Protein AF-A0A967TEI8-F1 (afdb_monomer)

Secondary structure (DSSP, 8-state):
---SSSSS-S-SSPPTTSPTT--S-TT-TTEEETSSTTT-TTSEEE-SSSSS--

Nearest PDB structures (foldseek):
  2bdw-assembly1_B  TM=2.875E-01  e=7.945E+00  Caenorhabditis elegans

Solvent-accessible surface area (backbone atoms only — not comparable to full-atom values): 3004 Å² total; per-residue (Å²): 101,64,54,67,47,74,60,51,36,11,18,87,80,38,63,95,91,49,60,57,51,57,46,77,40,61,82,38,57,38,34,25,57,36,39,6,52,77,75,42,50,78,43,76,25,42,14,85,85,74,81,25,52,78

pLDDT: mean 83.88, std 6.8, range [60.03, 92.44]

Sequence (54 aa):
MRDEDGDLWGDVAPPVGVTPGSDCDDQFGTTAPGAAPQDDPALCMKDADGDGWG

Radius of gyration: 10.13 Å; Cα contacts (8 Å, |Δi|>4): 115; chains: 1; bounding box: 26×17×23 Å

Mean predicted aligned error: 4.75 Å

Structure (mmCIF, N/CA/C/O backbone):
data_AF-A0A967TEI8-F1
#
_entry.id   AF-A0A967TEI8-F1
#
loop_
_atom_site.group_PDB
_atom_site.id
_atom_site.type_symbol
_atom_site.label_atom_id
_atom_site.label_alt_id
_atom_site.label_comp_id
_atom_site.label_asym_id
_atom_site.label_entity_id
_atom_site.label_seq_id
_atom_site.pdbx_PDB_ins_code
_atom_site.Cartn_x
_atom_site.Cartn_y
_atom_site.Cartn_z
_atom_site.occupancy
_atom_site.B_iso_or_equiv
_atom_site.auth_seq_id
_atom_site.auth_comp_id
_atom_site.auth_asym_id
_atom_site.auth_atom_id
_atom_site.pdbx_PDB_model_num
ATOM 1 N N . MET A 1 1 ? 9.811 4.348 -7.174 1.00 60.03 1 MET A N 1
ATOM 2 C CA . MET A 1 1 ? 10.077 4.277 -5.735 1.00 60.03 1 MET A CA 1
ATOM 3 C C . MET A 1 1 ? 10.785 2.964 -5.472 1.00 60.03 1 MET A C 1
ATOM 5 O O . MET A 1 1 ? 10.998 2.198 -6.412 1.00 60.03 1 MET A O 1
ATOM 9 N N . ARG A 1 2 ? 11.252 2.769 -4.252 1.00 69.69 2 ARG A N 1
ATOM 10 C CA . ARG A 1 2 ? 11.756 1.508 -3.726 1.00 69.69 2 ARG A CA 1
ATOM 11 C C . ARG A 1 2 ? 10.895 1.265 -2.497 1.00 69.69 2 ARG A C 1
ATOM 13 O O . ARG A 1 2 ? 10.773 2.214 -1.743 1.00 69.69 2 ARG A O 1
ATOM 20 N N . ASP A 1 3 ? 10.383 0.056 -2.316 1.00 78.31 3 ASP A N 1
ATOM 21 C CA . ASP A 1 3 ? 9.696 -0.336 -1.083 1.00 78.31 3 ASP A CA 1
ATOM 22 C C . ASP A 1 3 ? 10.641 -0.126 0.126 1.00 78.31 3 ASP A C 1
ATOM 24 O O . ASP A 1 3 ? 11.686 -0.793 0.229 1.00 78.31 3 ASP A O 1
ATOM 28 N N . GLU A 1 4 ? 10.365 0.880 0.965 1.00 85.12 4 GLU A N 1
ATOM 29 C CA . GLU A 1 4 ? 11.184 1.203 2.146 1.00 85.12 4 GLU A CA 1
ATOM 30 C C . GLU A 1 4 ? 10.614 0.625 3.450 1.00 85.12 4 GLU A C 1
ATOM 32 O O . GLU A 1 4 ? 11.394 0.367 4.377 1.00 85.12 4 GLU A O 1
ATOM 37 N N . ASP A 1 5 ? 9.309 0.364 3.521 1.00 84.19 5 ASP A N 1
ATOM 38 C CA . ASP A 1 5 ? 8.624 -0.095 4.733 1.00 84.19 5 ASP A CA 1
ATOM 39 C C . ASP A 1 5 ? 8.196 -1.574 4.709 1.00 84.19 5 ASP A C 1
ATOM 41 O O . ASP A 1 5 ? 7.895 -2.145 5.764 1.00 84.19 5 ASP A O 1
ATOM 45 N N . GLY A 1 6 ? 8.297 -2.230 3.554 1.00 82.00 6 GLY A N 1
ATOM 46 C CA . GLY A 1 6 ? 8.119 -3.662 3.366 1.00 82.00 6 GLY A CA 1
ATOM 47 C C . GLY A 1 6 ? 6.685 -4.105 3.093 1.00 82.00 6 GLY A C 1
ATOM 48 O O . GLY A 1 6 ? 6.386 -5.281 3.336 1.00 82.00 6 GLY A O 1
ATOM 49 N N . ASP A 1 7 ? 5.799 -3.221 2.634 1.00 81.06 7 ASP A N 1
ATOM 50 C CA . ASP A 1 7 ? 4.410 -3.567 2.307 1.00 81.06 7 ASP A CA 1
ATOM 51 C C . ASP A 1 7 ? 4.174 -3.987 0.849 1.00 81.06 7 ASP A C 1
ATOM 53 O O . ASP A 1 7 ? 3.045 -4.316 0.462 1.00 81.06 7 ASP A O 1
ATOM 57 N N . LEU A 1 8 ? 5.258 -4.077 0.069 1.00 78.94 8 LEU A N 1
ATOM 58 C CA . LEU A 1 8 ? 5.296 -4.484 -1.334 1.00 78.94 8 LEU A CA 1
ATOM 59 C C . LEU A 1 8 ? 4.762 -3.433 -2.313 1.00 78.94 8 LEU A C 1
ATOM 61 O O . LEU A 1 8 ? 4.761 -3.696 -3.523 1.00 78.94 8 LEU A O 1
ATOM 65 N N . TRP A 1 9 ? 4.327 -2.264 -1.848 1.00 83.44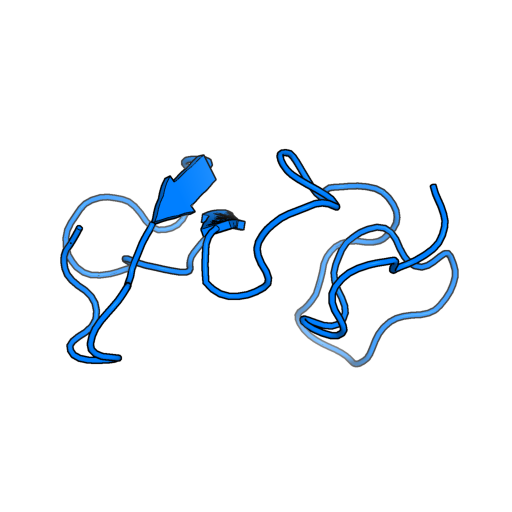 9 TRP A N 1
ATOM 66 C CA . TRP A 1 9 ? 4.023 -1.125 -2.702 1.00 83.44 9 TRP A CA 1
ATOM 67 C C . TRP A 1 9 ? 5.304 -0.354 -3.042 1.00 83.44 9 TRP A C 1
ATOM 69 O O . TRP A 1 9 ? 6.389 -0.607 -2.533 1.00 83.44 9 TRP A O 1
ATOM 79 N N . GLY A 1 10 ? 5.238 0.508 -4.063 1.00 78.31 10 GLY A N 1
ATOM 80 C CA . GLY A 1 10 ? 6.384 1.355 -4.431 1.00 78.31 10 GLY A CA 1
ATOM 81 C C . GLY A 1 10 ? 7.476 0.633 -5.235 1.00 78.31 10 GLY A C 1
ATOM 82 O O . GLY A 1 10 ? 8.197 1.276 -6.010 1.00 78.31 10 GLY A O 1
ATOM 83 N N . ASP A 1 11 ? 7.521 -0.697 -5.166 1.00 78.88 11 ASP A N 1
ATOM 84 C CA . ASP A 1 11 ? 8.424 -1.556 -5.920 1.00 78.88 11 ASP A CA 1
ATOM 85 C C . ASP A 1 11 ? 8.193 -1.499 -7.436 1.00 78.88 11 ASP A C 1
ATOM 87 O O . ASP A 1 11 ? 7.080 -1.334 -7.940 1.00 78.88 11 ASP A O 1
ATOM 91 N N . VAL A 1 12 ? 9.275 -1.672 -8.202 1.00 77.62 12 VAL A N 1
ATOM 92 C CA . VAL A 1 12 ? 9.216 -1.749 -9.676 1.00 77.62 12 VAL A CA 1
ATOM 93 C C . VAL A 1 12 ? 8.705 -3.102 -10.180 1.00 77.62 12 VAL A C 1
ATOM 95 O O . VAL A 1 12 ? 8.303 -3.211 -11.339 1.00 77.62 12 VAL A O 1
ATOM 98 N N . ALA A 1 13 ? 8.743 -4.132 -9.331 1.00 81.75 13 ALA A N 1
ATOM 99 C CA . ALA A 1 13 ? 8.312 -5.491 -9.646 1.00 81.75 13 ALA A CA 1
ATOM 100 C C . ALA A 1 13 ? 7.648 -6.175 -8.429 1.00 81.75 13 ALA A C 1
ATOM 102 O O . ALA A 1 13 ? 8.179 -7.172 -7.934 1.00 81.75 13 ALA A O 1
ATOM 103 N N . PRO A 1 14 ? 6.507 -5.654 -7.944 1.00 81.00 14 PRO A N 1
ATOM 104 C CA . PRO A 1 14 ? 5.805 -6.223 -6.806 1.00 81.00 14 PRO A CA 1
ATOM 105 C C . PRO A 1 14 ? 5.016 -7.491 -7.200 1.00 81.00 14 PRO A C 1
ATOM 107 O O . PRO A 1 14 ? 4.857 -7.789 -8.393 1.00 81.00 14 PRO A O 1
ATOM 110 N N . PRO A 1 15 ? 4.507 -8.270 -6.226 1.00 77.94 15 PRO A N 1
ATOM 111 C CA . PRO A 1 15 ? 3.660 -9.430 -6.496 1.00 77.94 15 PRO A CA 1
ATOM 112 C C . PRO A 1 15 ? 2.367 -9.081 -7.250 1.00 77.94 15 PRO A C 1
ATOM 114 O O . PRO A 1 15 ? 1.893 -7.946 -7.253 1.00 77.94 15 PRO A O 1
ATOM 117 N N . VAL A 1 16 ? 1.758 -10.092 -7.881 1.00 75.44 16 VAL A N 1
ATOM 118 C CA . VAL A 1 16 ? 0.480 -9.934 -8.597 1.00 75.44 16 VAL A CA 1
ATOM 119 C C . VAL A 1 16 ? -0.592 -9.390 -7.652 1.00 75.44 16 VAL A C 1
ATOM 121 O O . VAL A 1 16 ? -0.885 -10.010 -6.634 1.00 75.44 16 VAL A O 1
ATOM 124 N N . GLY A 1 17 ? -1.204 -8.267 -8.035 1.00 71.94 17 GLY A N 1
ATOM 125 C CA . GLY A 1 17 ? -2.245 -7.587 -7.259 1.00 71.94 17 GLY A CA 1
ATOM 126 C C . GLY A 1 17 ? -1.798 -6.259 -6.646 1.00 71.94 17 GLY A C 1
ATOM 127 O O . GLY A 1 17 ? -2.658 -5.463 -6.292 1.00 71.94 17 GLY A O 1
ATOM 128 N N . VAL A 1 18 ? -0.491 -5.985 -6.601 1.00 74.81 18 VAL A N 1
ATOM 129 C CA . VAL A 1 18 ? 0.062 -4.708 -6.132 1.00 74.81 18 VAL A CA 1
ATOM 130 C C . VAL A 1 18 ? 0.4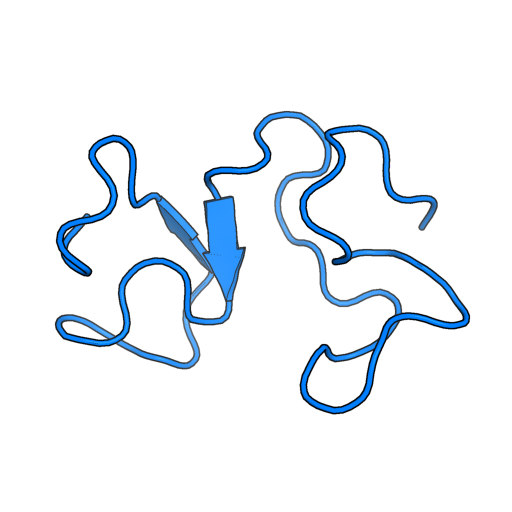72 -3.853 -7.329 1.00 74.81 18 VAL A C 1
ATOM 132 O O . VAL A 1 18 ? 1.067 -4.353 -8.289 1.00 74.81 18 VAL A O 1
ATOM 135 N N . THR A 1 19 ? 0.121 -2.565 -7.314 1.00 77.81 19 THR A N 1
ATOM 136 C CA . THR A 1 19 ? 0.440 -1.671 -8.435 1.00 77.81 19 THR A CA 1
ATOM 137 C C . THR A 1 19 ? 1.854 -1.104 -8.259 1.00 77.81 19 THR A C 1
ATOM 139 O O . THR A 1 19 ? 2.113 -0.433 -7.259 1.00 77.81 19 THR A O 1
ATOM 142 N N . PRO A 1 20 ? 2.776 -1.323 -9.220 1.00 77.50 20 PRO A N 1
ATOM 143 C CA . PRO A 1 20 ? 4.148 -0.834 -9.112 1.00 77.50 20 PRO A CA 1
ATOM 144 C C . PRO A 1 20 ? 4.209 0.685 -8.921 1.00 77.50 20 PRO A C 1
ATOM 146 O O . PRO A 1 20 ? 3.460 1.422 -9.568 1.00 77.50 20 PRO A O 1
ATOM 149 N N . GLY A 1 21 ? 5.118 1.159 -8.066 1.00 73.50 21 GLY A N 1
ATOM 150 C CA . GLY A 1 21 ? 5.363 2.594 -7.862 1.00 73.50 21 GLY A CA 1
ATOM 151 C C . GLY A 1 21 ? 4.162 3.407 -7.358 1.00 73.50 21 GLY A C 1
ATOM 152 O O . GLY A 1 21 ? 4.145 4.617 -7.562 1.00 73.50 21 GLY A O 1
ATOM 153 N N . SER A 1 22 ? 3.156 2.750 -6.773 1.00 78.94 22 SER A N 1
ATOM 154 C CA . SER A 1 22 ? 1.915 3.384 -6.298 1.00 78.94 22 SER A CA 1
ATOM 1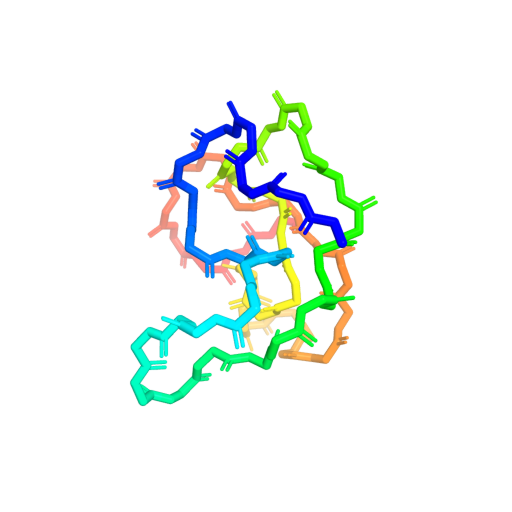55 C C . SER A 1 22 ? 1.850 3.537 -4.780 1.00 78.94 22 SER A C 1
ATOM 157 O O . SER A 1 22 ? 0.782 3.858 -4.264 1.00 78.94 22 SER A O 1
ATOM 159 N N . ASP A 1 23 ? 2.965 3.303 -4.085 1.00 82.69 23 ASP A N 1
ATOM 160 C CA . ASP A 1 23 ? 3.042 3.602 -2.661 1.00 82.69 23 ASP A CA 1
ATOM 161 C C . ASP A 1 23 ? 2.910 5.110 -2.443 1.00 82.69 23 ASP A C 1
ATOM 163 O O . ASP A 1 23 ? 3.514 5.932 -3.143 1.00 82.69 23 ASP A O 1
ATOM 167 N N . CYS A 1 24 ? 2.038 5.453 -1.513 1.00 86.75 24 CYS A N 1
ATOM 168 C CA . CYS A 1 24 ? 1.74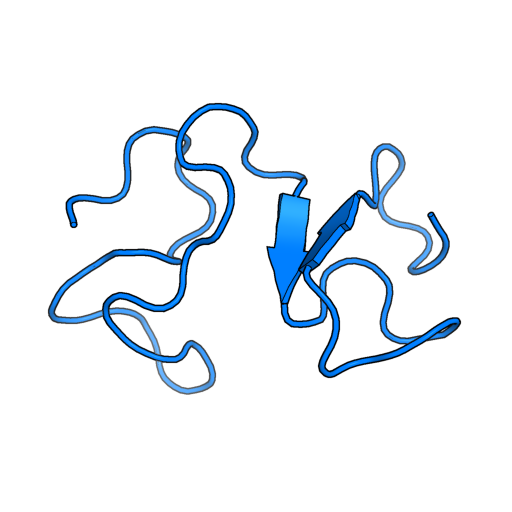4 6.806 -1.104 1.00 86.75 24 CYS A CA 1
ATOM 169 C C . CYS A 1 24 ? 2.492 7.212 0.172 1.00 86.75 24 CYS A C 1
ATOM 171 O O . CYS A 1 24 ? 2.570 8.415 0.441 1.00 86.75 24 CYS A O 1
ATOM 173 N N . ASP A 1 25 ? 3.023 6.253 0.932 1.00 83.62 25 ASP A N 1
ATOM 174 C CA . ASP A 1 25 ? 3.702 6.460 2.204 1.00 83.62 25 ASP A CA 1
ATOM 175 C C . ASP A 1 25 ? 4.752 5.365 2.458 1.00 83.62 25 ASP A C 1
ATOM 177 O O . ASP A 1 25 ? 4.541 4.503 3.299 1.00 83.62 25 ASP A O 1
ATOM 181 N N . ASP A 1 26 ? 5.934 5.493 1.835 1.00 85.50 26 ASP A N 1
ATOM 182 C CA . ASP A 1 26 ? 7.063 4.552 2.004 1.00 85.50 26 ASP A CA 1
ATOM 183 C C . ASP A 1 26 ? 7.626 4.503 3.459 1.00 85.50 26 ASP A C 1
ATOM 185 O O . ASP A 1 26 ? 8.685 3.930 3.718 1.00 85.50 26 ASP A O 1
ATOM 189 N N . GLN A 1 27 ? 7.007 5.176 4.439 1.00 84.75 27 GLN A N 1
ATOM 190 C CA . GLN A 1 27 ? 7.451 5.166 5.839 1.00 84.75 27 GLN A CA 1
ATOM 191 C C . GLN A 1 2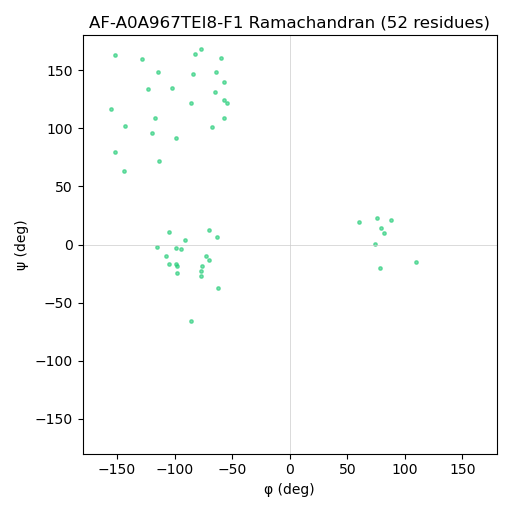7 ? 6.681 4.177 6.716 1.00 84.75 27 GLN A C 1
ATOM 193 O O . GLN A 1 27 ? 7.143 3.872 7.826 1.00 84.75 27 GLN A O 1
ATOM 198 N N . PHE A 1 28 ? 5.506 3.723 6.282 1.00 83.31 28 PHE A N 1
ATOM 199 C CA . PHE A 1 28 ? 4.590 2.956 7.111 1.00 83.31 28 PHE A CA 1
ATOM 200 C C . PHE A 1 28 ? 3.884 1.873 6.303 1.00 83.31 28 PHE A C 1
ATOM 202 O O . PHE A 1 28 ? 2.820 2.125 5.753 1.00 83.31 28 PHE A O 1
ATOM 209 N N . GLY A 1 29 ? 4.340 0.624 6.435 1.00 85.44 29 GLY A N 1
ATOM 210 C CA . GLY A 1 29 ? 3.789 -0.500 5.665 1.00 85.44 29 GLY A CA 1
ATOM 211 C C . GLY A 1 29 ? 2.368 -0.945 6.044 1.00 85.44 29 GLY A C 1
ATOM 212 O O . GLY A 1 29 ? 1.914 -2.033 5.701 1.00 85.44 29 GLY A O 1
ATOM 213 N N . THR A 1 30 ? 1.680 -0.130 6.841 1.00 87.94 30 THR A N 1
ATOM 214 C CA . THR A 1 30 ? 0.239 -0.208 7.106 1.00 87.94 30 THR A CA 1
ATOM 215 C C . THR A 1 30 ? -0.554 0.790 6.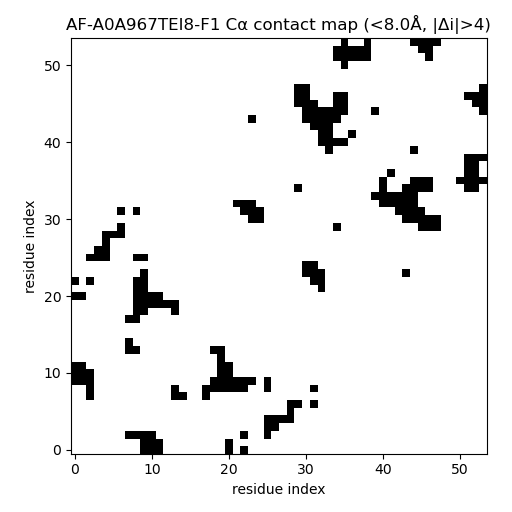259 1.00 87.94 30 THR A C 1
ATOM 217 O O . THR A 1 30 ? -1.771 0.854 6.400 1.00 87.94 30 THR A O 1
ATOM 220 N N . THR A 1 31 ? 0.117 1.620 5.458 1.00 90.00 31 THR A N 1
ATOM 221 C CA . THR A 1 31 ? -0.455 2.748 4.727 1.00 90.00 31 THR A CA 1
ATOM 222 C C . THR A 1 31 ? -0.250 2.551 3.230 1.00 90.00 31 THR A C 1
ATOM 224 O O . THR A 1 31 ? 0.769 2.934 2.679 1.00 90.00 31 THR A O 1
ATOM 227 N N . ALA A 1 32 ? -1.258 2.021 2.546 1.00 88.75 32 ALA A N 1
ATOM 228 C CA . ALA A 1 32 ? -1.199 1.823 1.102 1.00 88.75 32 ALA A CA 1
ATOM 229 C C . ALA A 1 32 ? -2.593 1.876 0.475 1.00 88.75 32 ALA A C 1
ATOM 231 O O . ALA A 1 32 ? -3.605 1.734 1.176 1.00 88.75 32 ALA A O 1
ATOM 232 N N . PRO A 1 33 ? -2.695 2.052 -0.855 1.00 87.50 33 PRO A N 1
ATOM 233 C CA . PRO A 1 33 ? -3.956 1.859 -1.551 1.00 87.50 33 PRO A CA 1
ATOM 234 C C . PRO A 1 33 ? -4.538 0.469 -1.270 1.00 87.50 33 PRO A C 1
ATOM 236 O O . PRO A 1 33 ? -3.910 -0.554 -1.532 1.00 87.50 33 PRO A O 1
ATOM 239 N N . GLY A 1 34 ? -5.757 0.431 -0.733 1.00 87.19 34 GLY A N 1
ATOM 240 C CA . GLY A 1 34 ? -6.432 -0.823 -0.399 1.00 87.19 34 GLY A CA 1
ATOM 241 C C . GLY A 1 34 ? -6.028 -1.452 0.936 1.00 87.19 34 GLY A C 1
ATOM 242 O O . GLY A 1 34 ? -6.466 -2.571 1.196 1.00 87.19 34 GLY A O 1
ATOM 243 N N . ALA A 1 35 ? -5.261 -0.753 1.784 1.00 90.25 35 ALA A N 1
ATOM 244 C CA . ALA A 1 35 ? -5.001 -1.180 3.161 1.00 90.25 35 ALA A CA 1
ATOM 245 C C . ALA A 1 35 ? -6.293 -1.244 3.999 1.00 90.25 35 ALA A C 1
ATOM 247 O O . ALA A 1 35 ? -6.483 -2.203 4.735 1.00 90.25 35 ALA A O 1
ATOM 248 N N . ALA A 1 36 ? -7.226 -0.302 3.798 1.00 92.44 36 ALA A N 1
ATOM 249 C CA . ALA A 1 36 ? -8.557 -0.301 4.418 1.00 92.44 36 ALA A CA 1
ATOM 250 C C . ALA A 1 36 ? -9.680 -0.505 3.374 1.00 92.44 36 ALA A C 1
ATOM 252 O O . ALA A 1 36 ? -10.409 0.436 3.034 1.00 92.44 36 ALA A O 1
ATOM 253 N N . PRO A 1 37 ? -9.840 -1.716 2.803 1.00 90.62 37 PRO A N 1
ATOM 254 C CA . PRO A 1 37 ? -10.755 -1.935 1.687 1.00 90.62 37 PRO A CA 1
ATOM 255 C C . PRO A 1 37 ? -12.238 -1.846 2.076 1.00 90.62 37 PRO A C 1
ATOM 257 O O . PRO A 1 37 ? -13.083 -1.763 1.180 1.00 90.62 37 PRO A O 1
ATOM 260 N N . GLN A 1 38 ? -12.567 -1.858 3.373 1.00 92.00 38 GLN A N 1
ATOM 261 C CA . GLN A 1 38 ? -13.934 -1.676 3.861 1.00 92.00 38 GLN A CA 1
ATOM 262 C C . GLN A 1 38 ? -14.364 -0.203 3.828 1.00 92.00 38 GLN A C 1
ATOM 264 O O . GLN A 1 38 ? -15.560 0.056 3.677 1.00 92.00 38 GLN A O 1
ATOM 269 N N . ASP A 1 39 ? -13.415 0.734 3.927 1.00 91.62 39 ASP A N 1
ATOM 270 C CA . ASP A 1 39 ? -13.668 2.165 3.746 1.00 91.62 39 ASP A CA 1
ATOM 271 C C . ASP A 1 39 ? -13.586 2.556 2.265 1.00 91.62 39 ASP A C 1
ATOM 273 O O . ASP A 1 39 ? -14.595 2.929 1.662 1.00 91.62 39 ASP A O 1
ATOM 277 N N . ASP A 1 40 ? -12.399 2.449 1.659 1.00 89.62 40 ASP A N 1
ATOM 278 C CA . ASP A 1 40 ? -12.200 2.710 0.233 1.00 89.62 40 ASP A CA 1
ATOM 279 C C . ASP A 1 40 ? -10.972 1.941 -0.297 1.00 89.62 40 ASP A C 1
ATOM 281 O O . ASP A 1 40 ? -9.838 2.220 0.100 1.00 89.62 40 ASP A O 1
ATOM 285 N N . PRO A 1 41 ? -11.152 0.996 -1.237 1.00 86.81 41 PRO A N 1
ATOM 286 C CA . PRO A 1 41 ? -10.061 0.170 -1.746 1.00 86.81 41 PRO A CA 1
ATOM 287 C C . PRO A 1 41 ? -9.088 0.912 -2.677 1.00 86.81 41 PRO A C 1
ATOM 289 O O . PRO A 1 41 ? -8.072 0.340 -3.065 1.00 86.81 41 PRO A O 1
ATOM 292 N N . ALA A 1 42 ? -9.401 2.140 -3.097 1.00 85.81 42 ALA A N 1
ATOM 293 C CA . ALA A 1 42 ? -8.574 2.923 -4.011 1.00 85.81 42 ALA A CA 1
ATOM 294 C C . ALA A 1 42 ? -7.802 4.054 -3.315 1.00 85.81 42 ALA A C 1
ATOM 296 O O . ALA A 1 42 ? -6.864 4.594 -3.907 1.00 85.81 42 ALA A O 1
ATOM 297 N N . LEU A 1 43 ? -8.189 4.439 -2.095 1.00 88.12 43 LEU A N 1
ATOM 298 C CA . LEU A 1 43 ? -7.515 5.500 -1.352 1.00 88.12 43 LEU A CA 1
ATOM 299 C C . LEU A 1 43 ? -6.297 4.974 -0.593 1.00 88.12 43 LEU A C 1
ATOM 301 O O . LEU A 1 43 ? -6.289 3.854 -0.089 1.00 88.12 43 LEU A O 1
ATOM 305 N N . CYS A 1 44 ? -5.285 5.836 -0.495 1.00 87.81 44 CYS A N 1
ATOM 306 C CA . CYS A 1 44 ? -4.171 5.677 0.429 1.00 87.81 44 CYS A CA 1
ATOM 307 C C . CYS A 1 44 ? -4.692 5.843 1.858 1.00 87.81 44 CYS A C 1
ATOM 309 O O . CYS A 1 44 ? -4.978 6.961 2.293 1.00 87.81 44 CYS A O 1
ATOM 311 N N . MET A 1 45 ? -4.881 4.720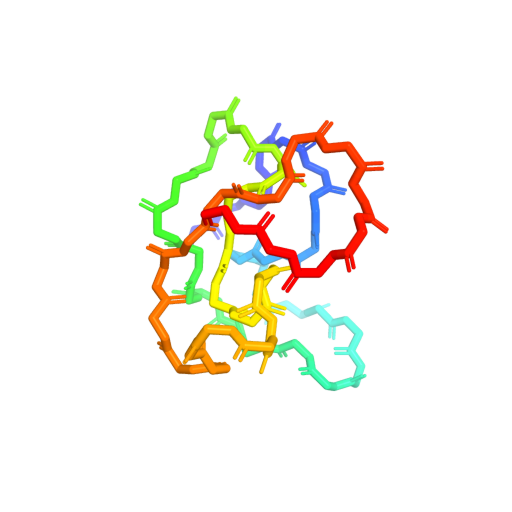 2.531 1.00 91.12 45 MET A N 1
ATOM 312 C CA . MET A 1 45 ? -5.534 4.605 3.832 1.00 91.12 45 MET A CA 1
ATOM 313 C C . MET A 1 45 ? -4.615 3.811 4.757 1.00 91.12 45 MET A C 1
ATOM 315 O O . MET A 1 45 ? -3.722 3.118 4.266 1.00 91.12 45 MET A O 1
ATOM 319 N N . LYS A 1 46 ? -4.792 3.931 6.074 1.00 90.81 46 LYS A N 1
ATOM 320 C CA . LYS A 1 46 ? -3.907 3.296 7.052 1.00 90.81 46 LYS A CA 1
ATOM 321 C C . LYS A 1 46 ? -4.681 2.285 7.879 1.00 90.81 46 LYS A C 1
ATOM 323 O O . LYS A 1 46 ? -5.365 2.664 8.823 1.00 90.81 46 LYS A O 1
ATOM 328 N N . ASP A 1 47 ? -4.409 1.011 7.648 1.00 91.88 47 ASP A N 1
ATOM 329 C CA . ASP A 1 47 ? -4.944 -0.073 8.466 1.00 91.88 47 ASP A CA 1
ATOM 330 C C . ASP A 1 47 ? -3.896 -0.533 9.491 1.00 91.88 47 ASP A C 1
ATOM 332 O O . ASP A 1 47 ? -3.020 -1.359 9.225 1.00 91.88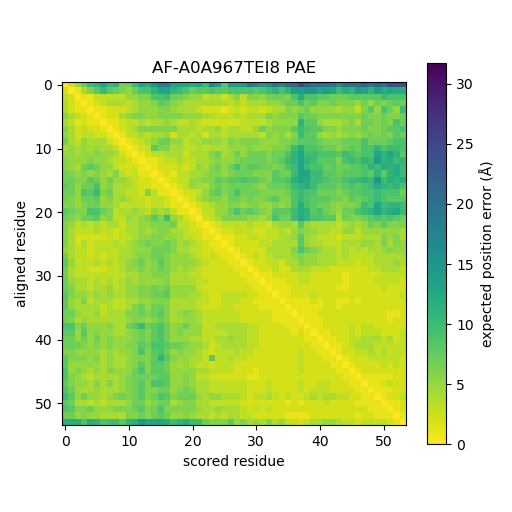 47 ASP A O 1
ATOM 336 N N . ALA A 1 48 ? -3.941 0.075 10.678 1.00 90.88 48 ALA A N 1
ATOM 337 C CA . ALA A 1 48 ? -2.938 -0.148 11.717 1.00 90.88 48 ALA A CA 1
ATOM 338 C C . 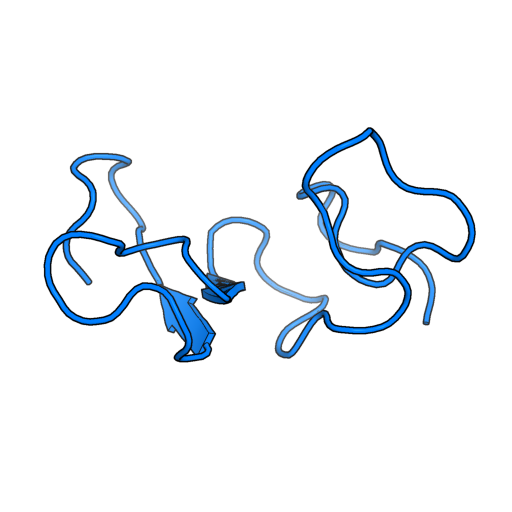ALA A 1 48 ? -3.115 -1.473 12.478 1.00 90.88 48 ALA A C 1
ATOM 340 O O . ALA A 1 48 ? -2.155 -1.936 13.103 1.00 90.88 48 ALA A O 1
ATOM 341 N N . ASP A 1 49 ? -4.321 -2.042 12.490 1.00 91.62 49 ASP A N 1
ATOM 342 C CA . ASP A 1 49 ? -4.655 -3.256 13.239 1.00 91.62 49 ASP A CA 1
ATOM 343 C C . ASP A 1 49 ? -5.045 -4.449 12.350 1.00 91.62 49 ASP A C 1
ATOM 345 O O . ASP A 1 49 ? -5.183 -5.567 12.861 1.00 91.62 49 ASP A O 1
ATOM 349 N N . GLY A 1 50 ? -5.075 -4.258 11.031 1.00 89.69 50 GLY A N 1
ATOM 350 C CA . GLY A 1 50 ? -5.282 -5.306 10.039 1.00 89.69 50 GLY A CA 1
ATOM 351 C C . GLY A 1 50 ? -6.736 -5.765 9.951 1.00 89.69 50 GLY A C 1
ATOM 352 O O . GLY A 1 50 ? -6.979 -6.919 9.575 1.00 89.69 50 GLY A O 1
ATOM 353 N N . ASP A 1 51 ? -7.692 -4.935 10.375 1.00 92.12 51 ASP A N 1
ATOM 354 C CA . ASP A 1 51 ? -9.121 -5.264 10.374 1.00 92.12 51 ASP A CA 1
ATOM 355 C C . ASP A 1 51 ? -9.860 -4.783 9.105 1.00 92.12 51 ASP A C 1
ATOM 357 O O . ASP A 1 51 ? -11.036 -5.115 8.885 1.00 92.12 51 ASP A O 1
ATOM 361 N N . GLY A 1 52 ? -9.130 -4.083 8.232 1.00 89.44 52 GLY A N 1
ATOM 362 C CA . GLY A 1 52 ? -9.559 -3.509 6.967 1.00 89.44 52 GLY A CA 1
ATOM 363 C C . GLY A 1 52 ? -10.326 -2.191 7.080 1.00 89.44 52 GLY A C 1
ATOM 364 O O . GLY A 1 52 ? -10.932 -1.779 6.086 1.00 89.44 52 GLY A O 1
ATOM 365 N N . TRP A 1 53 ? -10.300 -1.538 8.243 1.00 90.31 53 TRP A N 1
ATOM 366 C CA . TRP A 1 53 ? -10.750 -0.164 8.474 1.00 90.31 53 TRP A CA 1
ATOM 367 C C . TRP A 1 53 ? -9.567 0.736 8.858 1.00 90.31 53 TRP A C 1
ATOM 369 O O . TRP A 1 53 ? -8.633 0.284 9.517 1.00 90.31 53 TRP A O 1
ATOM 379 N N . GLY A 1 54 ? -9.617 2.029 8.498 1.00 75.12 54 GLY A N 1
ATOM 380 C CA . GLY A 1 54 ? -8.616 3.005 8.968 1.00 75.12 54 GLY A CA 1
ATOM 381 C C . GLY A 1 54 ? -8.161 4.058 7.972 1.00 75.12 54 GLY A C 1
ATOM 382 O O . GLY A 1 54 ? -7.538 3.703 6.948 1.00 75.12 54 GLY A O 1
#

Foldseek 3Di:
DPQQAPLQECAPDGDPPHDHRQAPDSPHSQFGQCSQVVVPNGDRDGDPPSPSHD